Protein AF-A0A2G9MSZ3-F1 (afdb_monomer_lite)

Foldseek 3Di:
DDDDDDDPPDDDDDPVRVVVVVVVVLVVQLVVLVVQLVVLVVQCVDPVHPVVSSVVSNVVSVVSNVVSVVVVVVVVVVVVVD

Sequence (82 aa):
MFKKKKANEKLRLTTDEEFQIFKLVIDKYLWIGTASLVYGVYLLLNPNVDAGYGLLVTLIGALILLMFTAVMFREFDFNKRR

Structure (mmCIF, N/CA/C/O backbone):
data_AF-A0A2G9MSZ3-F1
#
_entry.id   AF-A0A2G9MSZ3-F1
#
loop_
_atom_site.group_PDB
_atom_site.id
_atom_site.type_symbol
_atom_site.label_atom_id
_atom_site.label_alt_id
_atom_site.label_comp_id
_atom_site.label_asym_id
_atom_site.label_entity_id
_atom_site.label_seq_id
_atom_site.pdbx_PDB_ins_code
_atom_site.Cartn_x
_atom_site.Cartn_y
_atom_site.Cartn_z
_atom_site.occupancy
_atom_site.B_iso_or_equiv
_atom_site.auth_seq_id
_atom_site.auth_comp_id
_atom_site.auth_asym_id
_atom_site.auth_atom_id
_atom_site.pdbx_PDB_model_num
ATOM 1 N N . MET A 1 1 ? -40.907 30.603 21.526 1.00 52.44 1 MET A N 1
ATOM 2 C CA . MET A 1 1 ? -40.065 30.188 22.673 1.00 52.44 1 MET A CA 1
ATOM 3 C C . MET A 1 1 ? -39.029 29.181 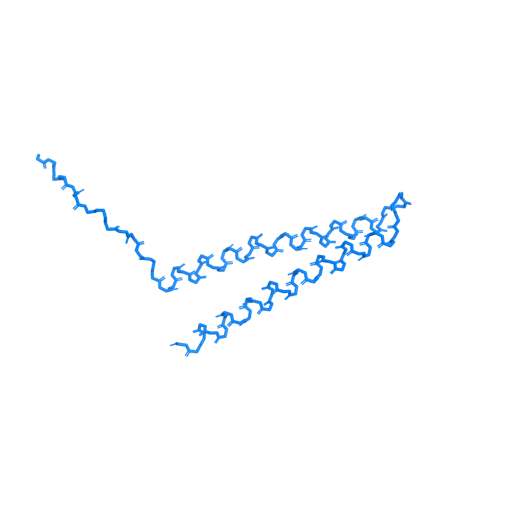22.172 1.00 52.44 1 MET A C 1
ATOM 5 O O . MET A 1 1 ? -39.333 28.002 22.067 1.00 52.44 1 MET A O 1
ATOM 9 N N . PHE A 1 2 ? -37.839 29.637 21.766 1.00 57.22 2 PHE A N 1
ATOM 10 C CA . PHE A 1 2 ? -36.783 28.754 21.251 1.00 57.22 2 PHE A CA 1
ATOM 11 C C . PHE A 1 2 ? -36.001 28.147 22.420 1.00 57.22 2 PHE A C 1
ATOM 13 O O . PHE A 1 2 ? -35.235 28.833 23.096 1.00 57.22 2 PHE A O 1
ATOM 20 N N . LYS A 1 3 ? -36.225 26.855 22.688 1.00 59.09 3 LYS A N 1
ATOM 21 C CA . LYS A 1 3 ? -35.455 26.090 23.676 1.00 59.09 3 LYS A CA 1
ATOM 22 C C . LYS A 1 3 ? -34.000 25.987 23.206 1.00 59.09 3 LYS A C 1
ATOM 24 O O . LYS A 1 3 ? -33.700 25.281 22.248 1.00 59.09 3 LYS A O 1
ATOM 29 N N . LYS A 1 4 ? -33.092 26.666 23.915 1.00 62.66 4 LYS A N 1
ATOM 30 C CA . LYS A 1 4 ? -31.643 26.429 23.847 1.00 62.66 4 LYS A CA 1
ATOM 31 C C . LYS A 1 4 ? -31.364 24.950 24.147 1.00 62.66 4 LYS A C 1
ATOM 33 O O . LYS A 1 4 ? -31.521 24.527 25.291 1.00 62.66 4 LYS A O 1
ATOM 38 N N . LYS A 1 5 ? -30.910 24.176 23.157 1.00 54.75 5 LYS A N 1
ATOM 39 C CA . LYS A 1 5 ? -30.260 22.882 23.414 1.00 54.75 5 LYS A CA 1
ATOM 40 C C . LYS A 1 5 ? -28.824 23.152 23.863 1.00 54.75 5 LYS A C 1
ATOM 42 O O . LYS A 1 5 ? -27.951 23.454 23.058 1.00 54.75 5 LYS A O 1
ATOM 47 N N . LYS A 1 6 ? -28.608 23.081 25.175 1.00 71.31 6 LYS A N 1
ATOM 48 C CA . LYS A 1 6 ? -27.293 22.892 25.790 1.00 71.31 6 LYS A CA 1
ATOM 49 C C . LYS A 1 6 ? -27.093 21.384 25.946 1.00 71.31 6 LYS A C 1
ATOM 51 O O . LYS A 1 6 ? -27.821 20.780 26.722 1.00 71.31 6 LYS A O 1
ATOM 56 N N . ALA A 1 7 ? -26.125 20.817 25.237 1.00 59.06 7 ALA A N 1
ATOM 57 C CA . ALA A 1 7 ? -25.354 19.656 25.680 1.00 59.06 7 ALA A CA 1
ATOM 58 C C . ALA A 1 7 ? -24.156 19.519 24.738 1.00 59.06 7 ALA A C 1
ATOM 60 O O . ALA A 1 7 ? -24.291 19.118 23.588 1.00 59.06 7 ALA A O 1
ATOM 61 N N . ASN A 1 8 ? -22.986 19.915 25.231 1.00 61.50 8 ASN A N 1
ATOM 62 C CA . ASN A 1 8 ? -21.698 19.625 24.615 1.00 61.50 8 ASN A CA 1
ATOM 63 C C . ASN A 1 8 ? -21.310 18.184 25.001 1.00 61.50 8 ASN A C 1
ATOM 65 O O . ASN A 1 8 ? -20.322 17.954 25.693 1.00 61.50 8 ASN A O 1
ATOM 69 N N . GLU A 1 9 ? -22.183 17.229 24.679 1.00 63.75 9 GLU A N 1
ATOM 70 C CA . GLU A 1 9 ? -21.902 15.807 24.838 1.00 63.75 9 GLU A CA 1
ATOM 71 C C . GLU A 1 9 ? -21.046 15.400 23.646 1.00 63.75 9 GLU A C 1
ATOM 73 O O . GLU A 1 9 ? -21.470 15.504 22.494 1.00 63.75 9 GLU A O 1
ATOM 78 N N . LYS A 1 10 ? -19.801 14.999 23.914 1.00 69.44 10 LYS A N 1
ATOM 79 C CA . LYS A 1 10 ? -18.933 14.443 22.878 1.00 69.44 10 LYS A CA 1
ATOM 80 C C . LYS A 1 10 ? -19.636 13.207 22.325 1.00 69.44 10 LYS A C 1
ATOM 82 O O . LYS A 1 10 ? -19.802 12.235 23.060 1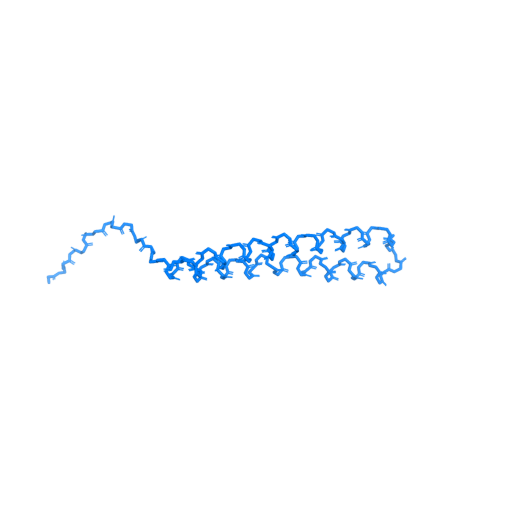.00 69.44 10 LYS A O 1
ATOM 87 N N . LEU A 1 11 ? -20.052 13.262 21.060 1.00 73.12 11 LEU A N 1
ATOM 88 C CA . LEU A 1 11 ? -20.603 12.110 20.354 1.00 73.12 11 LEU A CA 1
ATOM 89 C C . LEU A 1 11 ? -19.577 10.974 20.445 1.00 73.12 11 LEU A C 1
ATOM 91 O O . LEU A 1 11 ? -18.437 11.126 20.004 1.00 73.12 11 LEU A O 1
ATOM 95 N N . ARG A 1 12 ? -19.964 9.877 21.098 1.00 76.94 12 ARG A N 1
ATOM 96 C CA . ARG A 1 12 ? -19.200 8.630 21.118 1.00 76.94 12 ARG A CA 1
ATOM 97 C C . ARG A 1 12 ? -19.775 7.740 20.036 1.00 76.94 12 ARG A C 1
ATOM 99 O O . ARG A 1 12 ? -20.986 7.542 20.003 1.00 76.94 12 ARG A O 1
ATOM 106 N N . LEU A 1 13 ? -18.905 7.260 19.160 1.00 78.31 13 LEU A N 1
ATOM 107 C CA . LEU A 1 13 ? -19.289 6.326 18.116 1.00 78.31 13 LEU A CA 1
ATOM 108 C C . LEU A 1 13 ? -19.609 4.974 18.753 1.00 78.31 13 LEU A C 1
ATOM 110 O O . LEU A 1 13 ? -19.000 4.569 19.746 1.00 78.31 13 LEU A O 1
ATOM 114 N N . THR A 1 14 ? -20.599 4.300 18.192 1.00 84.75 14 THR A N 1
ATOM 115 C CA . THR A 1 14 ? -20.857 2.891 18.481 1.00 84.75 14 THR A CA 1
ATOM 116 C C . THR A 1 14 ? -19.746 2.030 17.876 1.00 84.75 14 THR A C 1
ATOM 118 O O . THR A 1 14 ? -19.096 2.429 16.910 1.00 84.75 14 THR A O 1
ATOM 121 N N . THR A 1 15 ? -19.521 0.830 18.417 1.00 81.31 15 THR A N 1
ATOM 122 C CA . THR A 1 15 ? -18.478 -0.087 17.915 1.00 81.31 15 THR A CA 1
ATOM 123 C C . THR A 1 15 ? -18.651 -0.412 16.425 1.00 81.31 15 THR A C 1
ATOM 125 O O . THR A 1 15 ? -17.665 -0.520 15.698 1.00 81.31 15 THR A O 1
ATOM 128 N N . ASP A 1 16 ? -19.893 -0.478 15.941 1.00 84.31 16 ASP A N 1
ATOM 129 C CA . ASP A 1 16 ? -20.188 -0.694 14.522 1.00 84.31 16 ASP A CA 1
ATOM 130 C C . ASP A 1 16 ? -19.780 0.503 13.651 1.00 84.31 16 ASP A C 1
ATOM 132 O O . ASP A 1 16 ? -19.233 0.327 12.559 1.00 84.31 16 ASP A O 1
ATOM 136 N N . GLU A 1 17 ? -20.004 1.729 14.129 1.00 85.69 17 GLU A N 1
ATOM 137 C CA . GLU A 1 17 ? -19.577 2.945 13.432 1.00 85.69 17 GLU A CA 1
ATOM 138 C C . GLU A 1 17 ? -18.047 3.075 13.416 1.00 85.69 17 GLU A C 1
ATOM 140 O O . GLU A 1 17 ? -17.470 3.432 12.386 1.00 85.69 17 GLU A O 1
ATOM 145 N N . GLU A 1 18 ? -17.371 2.732 14.517 1.00 85.31 18 GLU A N 1
ATOM 146 C CA . GLU A 1 18 ? -15.904 2.698 14.587 1.00 85.31 18 GLU A CA 1
ATOM 147 C C . GLU A 1 18 ? -15.320 1.717 13.560 1.00 85.31 18 GLU A C 1
ATOM 149 O O . GLU A 1 18 ? -14.385 2.063 12.832 1.00 85.31 18 GLU A O 1
ATOM 154 N N . PHE A 1 19 ? -15.916 0.529 13.427 1.00 84.88 19 PHE A N 1
ATOM 155 C CA . PHE A 1 19 ? -15.489 -0.473 12.451 1.00 84.88 19 PHE A CA 1
ATOM 156 C C . PHE A 1 19 ? -15.705 -0.016 11.000 1.00 84.88 19 PHE A C 1
ATOM 158 O O . PHE A 1 19 ? -14.834 -0.202 10.144 1.00 84.88 19 PHE A O 1
ATOM 165 N N . GLN A 1 20 ? -16.842 0.621 10.703 1.00 87.44 20 GLN A N 1
ATOM 166 C CA . GLN A 1 20 ? -17.107 1.166 9.368 1.00 87.44 20 GLN A CA 1
ATOM 167 C C . GLN A 1 20 ? -16.101 2.254 8.988 1.00 87.44 20 GLN A C 1
ATOM 169 O O . GLN A 1 20 ? -15.584 2.255 7.867 1.00 87.44 20 GLN A O 1
ATOM 174 N N . ILE A 1 21 ? -15.783 3.150 9.925 1.00 89.12 21 ILE A N 1
ATOM 175 C CA . ILE A 1 21 ? -14.775 4.189 9.711 1.00 89.12 21 ILE A CA 1
ATOM 176 C C . ILE A 1 21 ? -13.402 3.552 9.510 1.00 89.12 21 ILE A C 1
ATOM 178 O O . ILE A 1 21 ? -12.712 3.907 8.558 1.00 89.12 21 ILE A O 1
ATOM 182 N N . PHE A 1 22 ? -13.017 2.579 10.336 1.00 87.38 22 PHE A N 1
ATOM 183 C CA . PHE A 1 22 ? -11.753 1.862 10.177 1.00 87.38 22 PHE A CA 1
ATOM 184 C C . PHE A 1 22 ? -11.625 1.214 8.793 1.00 87.38 22 PHE A C 1
ATOM 186 O O . PHE A 1 22 ? -10.600 1.372 8.130 1.00 87.38 22 PHE A O 1
ATOM 193 N N . LYS A 1 23 ? -12.686 0.567 8.298 1.00 85.94 23 LYS A N 1
ATOM 194 C CA . LYS A 1 23 ? -12.713 -0.016 6.950 1.00 85.94 23 LYS A CA 1
ATOM 195 C C . LYS A 1 23 ? -12.531 1.042 5.857 1.00 85.94 23 LYS A C 1
ATOM 197 O O . LYS A 1 23 ? -11.738 0.837 4.942 1.00 85.94 23 LYS A O 1
ATOM 202 N N . LEU A 1 24 ? -13.227 2.176 5.964 1.00 90.81 24 LEU A N 1
ATOM 203 C CA . LEU A 1 24 ? -13.100 3.302 5.026 1.00 90.81 24 LEU A CA 1
ATOM 204 C C . LEU A 1 24 ? -11.699 3.921 5.042 1.00 90.81 24 LEU A C 1
ATOM 206 O O . LEU A 1 24 ? -11.189 4.364 4.015 1.00 90.81 24 LEU A O 1
ATOM 210 N N . VAL A 1 25 ? -11.084 3.981 6.217 1.00 89.88 25 VAL A N 1
ATOM 211 C CA . VAL A 1 25 ? -9.737 4.509 6.404 1.00 89.88 25 VAL A CA 1
ATOM 212 C C . VAL A 1 25 ? -8.706 3.558 5.794 1.00 89.88 25 VAL A C 1
ATOM 214 O O . VAL A 1 25 ? -7.861 4.006 5.020 1.00 89.88 25 VAL A O 1
ATOM 217 N N . ILE A 1 26 ? -8.813 2.252 6.063 1.00 89.31 26 ILE A N 1
ATOM 218 C CA . ILE A 1 26 ? -7.954 1.240 5.438 1.00 89.31 26 ILE A CA 1
ATOM 219 C C . ILE A 1 26 ? -8.064 1.284 3.921 1.00 89.31 26 ILE A C 1
ATOM 221 O O . ILE A 1 26 ? -7.029 1.253 3.267 1.00 89.31 26 ILE A O 1
ATOM 225 N N . ASP A 1 27 ? -9.269 1.396 3.361 1.00 89.94 27 ASP A N 1
ATOM 226 C CA . ASP A 1 27 ? -9.459 1.470 1.910 1.00 89.94 27 ASP A CA 1
ATOM 227 C C . ASP A 1 27 ? -8.640 2.622 1.304 1.00 89.94 27 ASP A C 1
ATOM 229 O O . ASP A 1 27 ? -7.799 2.410 0.430 1.00 89.94 27 ASP A O 1
ATOM 233 N N . LYS A 1 28 ? -8.748 3.829 1.872 1.00 89.00 28 LYS A N 1
ATOM 234 C CA . LYS A 1 28 ? -7.965 4.997 1.431 1.00 89.00 28 LYS A CA 1
ATOM 235 C C . LYS A 1 28 ? -6.452 4.794 1.547 1.00 89.00 28 LYS A C 1
ATOM 237 O O . LYS A 1 28 ? -5.712 5.271 0.690 1.00 89.00 28 LYS A O 1
ATOM 242 N N . TYR A 1 29 ? -5.979 4.098 2.580 1.00 88.81 29 TYR A N 1
ATOM 243 C CA . TYR A 1 29 ? -4.555 3.783 2.724 1.00 88.81 29 TYR A CA 1
ATOM 244 C C . TYR A 1 29 ? -4.090 2.678 1.766 1.00 88.81 29 TYR A C 1
ATOM 246 O O . TYR A 1 29 ? -2.969 2.741 1.259 1.00 88.81 29 TYR A O 1
ATOM 254 N N . LEU A 1 30 ? -4.950 1.708 1.447 1.00 90.44 30 LEU A N 1
ATOM 255 C CA . LEU A 1 30 ? -4.667 0.645 0.482 1.00 90.44 30 LEU A CA 1
ATOM 256 C C . LEU A 1 30 ? -4.428 1.220 -0.924 1.00 90.44 30 LEU A C 1
ATOM 258 O O . LEU A 1 30 ? -3.540 0.772 -1.655 1.00 90.44 30 LEU A O 1
ATOM 262 N N . TRP A 1 31 ? -5.165 2.274 -1.278 1.00 90.69 31 TRP A N 1
ATOM 263 C CA . TRP A 1 31 ? -4.967 3.013 -2.525 1.00 90.69 31 TRP A CA 1
ATOM 264 C C . TRP A 1 31 ? -3.559 3.604 -2.662 1.00 90.69 31 TRP A C 1
ATOM 266 O O . TRP A 1 31 ? -3.030 3.635 -3.770 1.00 90.69 31 TRP A O 1
ATOM 276 N N . ILE A 1 32 ? -2.9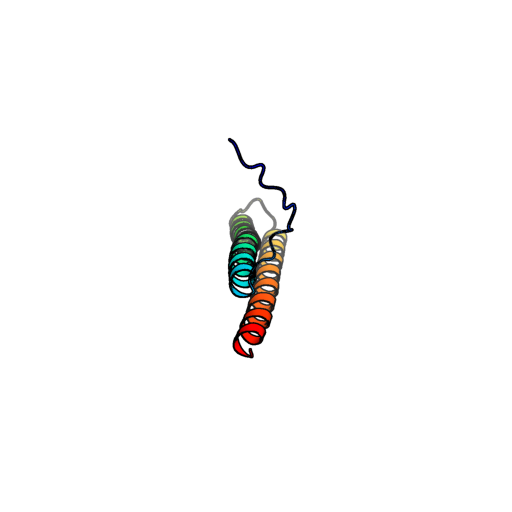06 4.004 -1.565 1.00 91.56 32 ILE A N 1
ATOM 277 C CA . ILE A 1 32 ? -1.536 4.544 -1.601 1.00 91.56 32 ILE A CA 1
ATOM 278 C C . ILE A 1 32 ? -0.533 3.452 -1.986 1.00 91.56 32 ILE A C 1
ATOM 280 O O . ILE A 1 32 ? 0.298 3.656 -2.871 1.00 91.56 32 ILE A O 1
ATOM 284 N N . GLY A 1 33 ? -0.632 2.272 -1.366 1.00 91.06 33 GLY A N 1
ATOM 285 C CA . GLY A 1 33 ? 0.218 1.132 -1.722 1.00 91.06 33 GLY A CA 1
ATOM 286 C C . GLY A 1 33 ? -0.008 0.678 -3.168 1.00 91.06 33 GLY A C 1
ATOM 287 O O . GLY A 1 33 ? 0.943 0.400 -3.897 1.00 91.06 33 GLY A O 1
ATOM 288 N N . THR A 1 34 ? -1.266 0.699 -3.614 1.00 93.88 34 THR A N 1
ATOM 289 C CA . THR A 1 34 ? -1.647 0.357 -4.992 1.00 93.88 34 THR A CA 1
ATOM 290 C C . THR A 1 34 ? -1.083 1.362 -5.995 1.00 93.88 34 THR A C 1
ATOM 292 O O . THR A 1 34 ? -0.477 0.967 -6.989 1.00 93.88 34 THR A O 1
ATOM 295 N N . ALA A 1 35 ? -1.204 2.661 -5.716 1.00 95.50 35 ALA A N 1
ATOM 296 C CA . ALA A 1 35 ? -0.632 3.715 -6.548 1.00 95.50 35 ALA A CA 1
ATOM 297 C C . ALA A 1 35 ? 0.897 3.596 -6.636 1.00 95.50 35 ALA A C 1
ATOM 299 O O . ALA A 1 35 ? 1.460 3.718 -7.722 1.00 95.50 35 ALA A O 1
ATOM 300 N N . SER A 1 36 ? 1.564 3.283 -5.520 1.00 94.44 36 SER A N 1
ATOM 301 C CA . SER A 1 36 ? 3.011 3.041 -5.499 1.00 94.44 36 SER A CA 1
ATOM 302 C C . SER A 1 36 ? 3.416 1.844 -6.360 1.00 94.44 36 SER A C 1
ATOM 304 O O . SER A 1 36 ? 4.435 1.910 -7.042 1.00 94.44 36 SER A O 1
ATOM 306 N N . LEU A 1 37 ? 2.632 0.760 -6.358 1.00 94.88 37 LEU A N 1
ATOM 307 C CA . LEU A 1 37 ? 2.880 -0.399 -7.218 1.00 94.88 37 LEU A CA 1
ATOM 308 C C . LEU A 1 37 ? 2.729 -0.061 -8.697 1.00 94.88 37 LEU A C 1
ATOM 310 O O . LEU A 1 37 ? 3.619 -0.364 -9.487 1.00 94.88 37 LEU A O 1
ATOM 314 N N . VAL A 1 38 ? 1.623 0.588 -9.066 1.00 95.88 38 VAL A N 1
ATOM 315 C CA . VAL A 1 38 ? 1.376 1.013 -10.450 1.00 95.88 38 VAL A CA 1
ATOM 316 C C . VAL A 1 38 ? 2.495 1.939 -10.927 1.00 95.88 38 VAL A C 1
ATOM 318 O O . VAL A 1 38 ? 3.003 1.774 -12.034 1.00 95.88 38 VAL A O 1
ATOM 321 N N . TYR A 1 39 ? 2.933 2.867 -10.076 1.00 95.31 39 TYR A N 1
ATOM 322 C CA . TYR A 1 39 ? 4.041 3.762 -10.383 1.00 95.31 39 TYR A CA 1
ATOM 323 C C . TYR A 1 39 ? 5.383 3.025 -10.511 1.00 95.31 39 TYR A C 1
ATOM 325 O O . TYR A 1 39 ? 6.133 3.283 -11.448 1.00 95.31 39 TYR A O 1
ATOM 333 N N . GLY A 1 40 ? 5.675 2.067 -9.628 1.00 93.88 40 GLY A N 1
ATOM 334 C CA . GLY A 1 40 ? 6.876 1.233 -9.718 1.00 93.88 40 GLY A CA 1
ATOM 335 C C . GLY A 1 40 ? 6.940 0.428 -11.020 1.00 93.88 40 GLY A C 1
ATOM 336 O O . GLY A 1 40 ? 7.969 0.422 -11.696 1.00 93.88 40 GLY A O 1
ATOM 337 N N . VAL A 1 41 ? 5.816 -0.165 -11.432 1.00 94.50 41 VAL A N 1
ATOM 338 C CA . VAL A 1 41 ? 5.703 -0.867 -12.721 1.00 94.50 41 VAL A CA 1
ATOM 339 C C . VAL A 1 41 ? 5.868 0.104 -13.890 1.00 94.50 41 VAL A C 1
ATOM 341 O O . VAL A 1 41 ? 6.579 -0.200 -14.843 1.00 94.50 41 VAL A O 1
ATOM 344 N N . TYR A 1 42 ? 5.276 1.296 -13.815 1.00 95.50 42 TYR A N 1
ATOM 345 C CA . TYR A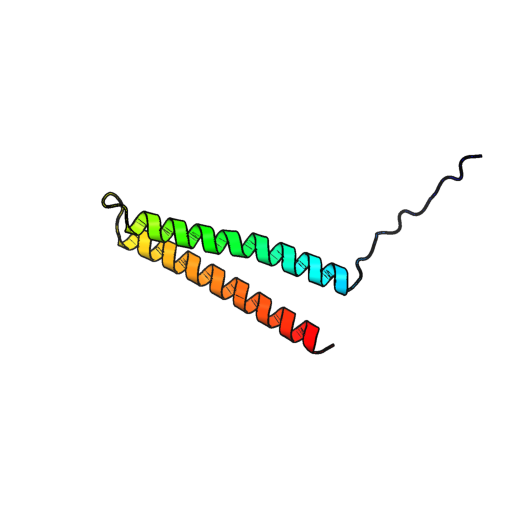 1 42 ? 5.470 2.331 -14.831 1.00 95.50 42 TYR A CA 1
ATOM 346 C C . TYR A 1 42 ? 6.945 2.748 -14.974 1.00 95.50 42 TYR A C 1
ATOM 348 O O . TYR A 1 42 ? 7.419 2.951 -16.093 1.00 95.50 42 TYR A O 1
ATOM 356 N N . LEU A 1 43 ? 7.695 2.836 -13.871 1.00 94.12 43 LEU A N 1
ATOM 357 C CA . LEU A 1 43 ? 9.136 3.106 -13.906 1.00 94.12 43 LEU A CA 1
ATOM 358 C C . LEU A 1 43 ? 9.922 1.964 -14.562 1.00 94.12 43 LEU A C 1
ATOM 360 O O . LEU A 1 43 ? 10.840 2.239 -15.324 1.00 94.12 43 LEU A O 1
ATOM 364 N N . LEU A 1 44 ? 9.539 0.704 -14.329 1.00 93.25 44 LEU A N 1
ATOM 365 C CA . LEU A 1 44 ? 10.168 -0.459 -14.973 1.00 93.25 44 LEU A CA 1
ATOM 366 C C . LEU A 1 44 ? 9.958 -0.497 -16.492 1.00 93.25 44 LEU A C 1
ATOM 368 O O . LEU A 1 44 ? 10.808 -1.004 -17.218 1.00 93.25 44 LEU A O 1
ATOM 372 N N . LEU A 1 45 ? 8.832 0.030 -16.974 1.00 92.94 45 LEU A N 1
ATOM 373 C CA . LEU A 1 45 ? 8.528 0.114 -18.404 1.00 92.94 45 LEU A CA 1
ATOM 374 C C . LEU A 1 45 ? 9.205 1.312 -19.091 1.00 92.94 45 LEU A C 1
ATOM 376 O O . LEU A 1 45 ? 9.201 1.387 -20.319 1.00 92.94 45 LEU A O 1
ATOM 380 N N . ASN A 1 46 ? 9.777 2.251 -18.329 1.00 93.19 46 ASN A N 1
ATOM 381 C CA . ASN A 1 46 ? 10.460 3.417 -18.877 1.00 93.19 46 ASN A CA 1
ATOM 382 C C . ASN A 1 46 ? 11.944 3.119 -19.140 1.00 93.19 46 ASN A C 1
ATOM 384 O O . ASN A 1 46 ? 12.710 2.990 -18.188 1.00 93.19 46 ASN A O 1
ATOM 388 N N . PRO A 1 47 ? 12.406 3.124 -20.405 1.00 87.69 47 PRO A N 1
ATOM 389 C CA . PRO A 1 47 ? 13.798 2.802 -20.740 1.00 87.69 47 PRO A CA 1
ATOM 390 C C . PRO A 1 47 ? 14.810 3.857 -20.263 1.00 87.69 47 PRO A C 1
ATOM 392 O O . PRO A 1 47 ? 16.008 3.601 -20.252 1.00 87.69 47 PRO A O 1
ATOM 395 N N . ASN A 1 48 ? 14.336 5.044 -19.873 1.00 89.56 48 ASN A N 1
ATOM 396 C CA . ASN A 1 48 ? 15.169 6.137 -19.365 1.00 89.56 48 ASN A CA 1
ATOM 397 C C . ASN A 1 48 ? 15.455 6.031 -17.857 1.00 89.56 48 ASN A C 1
ATOM 399 O O . ASN A 1 48 ? 16.191 6.855 -17.318 1.00 89.56 48 ASN A O 1
ATOM 403 N N . VAL A 1 49 ? 14.833 5.075 -17.165 1.00 88.12 49 VAL A N 1
ATOM 404 C CA . VAL A 1 49 ? 14.958 4.885 -15.719 1.00 88.12 49 VAL A CA 1
ATOM 405 C C . VAL A 1 49 ? 15.711 3.587 -15.461 1.00 88.12 49 VAL A C 1
ATOM 407 O O . VAL A 1 49 ? 15.500 2.589 -16.145 1.00 88.12 49 VAL A O 1
ATOM 410 N N . ASP A 1 50 ? 16.590 3.592 -14.460 1.00 92.19 50 ASP A N 1
ATOM 411 C CA . ASP A 1 50 ? 17.262 2.373 -14.020 1.00 92.19 50 ASP A CA 1
ATOM 412 C C . ASP A 1 50 ? 16.228 1.333 -13.557 1.00 92.19 50 ASP A C 1
ATOM 414 O O . ASP A 1 50 ? 15.422 1.581 -12.651 1.00 92.19 50 ASP A O 1
ATOM 418 N N . ALA A 1 51 ? 16.273 0.148 -14.166 1.00 88.81 51 ALA A N 1
ATOM 419 C CA . ALA A 1 51 ? 15.407 -0.969 -13.820 1.00 88.81 51 ALA A CA 1
ATOM 420 C C . ALA A 1 51 ? 15.525 -1.338 -12.332 1.00 88.81 51 ALA A C 1
ATOM 422 O O . ALA A 1 51 ? 14.525 -1.700 -11.712 1.00 88.81 51 ALA A O 1
ATOM 423 N N . GLY A 1 52 ? 16.711 -1.183 -11.727 1.00 91.62 52 GLY A N 1
ATOM 424 C CA . GLY A 1 52 ? 16.912 -1.421 -10.296 1.00 91.62 52 GLY A CA 1
ATOM 425 C C . GLY A 1 52 ? 16.060 -0.499 -9.418 1.00 91.62 52 GLY A C 1
ATOM 426 O O . GLY A 1 52 ? 15.450 -0.946 -8.444 1.00 91.62 52 GLY A O 1
ATOM 427 N N . TYR A 1 53 ? 15.942 0.773 -9.803 1.00 90.62 53 TYR A N 1
ATOM 428 C CA . TYR A 1 53 ? 15.119 1.748 -9.093 1.00 90.62 53 TYR A CA 1
ATOM 429 C C . TYR A 1 53 ? 13.623 1.414 -9.194 1.00 90.62 53 TYR A C 1
ATOM 431 O O . TYR A 1 53 ? 12.925 1.397 -8.179 1.00 90.62 53 TYR A O 1
ATOM 439 N N . GLY A 1 54 ? 13.133 1.067 -10.390 1.00 90.75 54 GLY A N 1
ATOM 440 C CA . GLY A 1 54 ? 11.737 0.655 -10.582 1.00 90.75 54 GLY A CA 1
ATOM 441 C C . GLY A 1 54 ? 11.367 -0.600 -9.779 1.00 90.75 54 GLY A C 1
ATOM 442 O O . GLY A 1 54 ? 10.285 -0.678 -9.188 1.00 90.75 54 GLY A O 1
ATOM 443 N N . LEU A 1 55 ? 12.291 -1.559 -9.681 1.00 93.75 55 LEU A N 1
ATOM 444 C CA . LEU A 1 55 ? 12.095 -2.806 -8.938 1.00 93.75 55 LEU A CA 1
ATOM 445 C C . LEU A 1 55 ? 12.022 -2.550 -7.426 1.00 93.75 55 LEU A C 1
ATOM 447 O O . LEU A 1 55 ? 11.144 -3.093 -6.755 1.00 93.75 55 LEU A O 1
ATOM 451 N N . LEU A 1 56 ? 12.871 -1.660 -6.899 1.00 94.31 56 LEU A N 1
ATOM 452 C CA . LEU A 1 56 ? 12.825 -1.233 -5.496 1.00 94.31 56 LEU A CA 1
ATOM 453 C C . LEU A 1 56 ? 11.512 -0.527 -5.147 1.00 94.31 56 LEU A C 1
ATOM 455 O O . LEU A 1 56 ? 10.879 -0.876 -4.152 1.00 94.31 56 LEU A O 1
ATOM 459 N N . VAL A 1 57 ? 11.070 0.427 -5.972 1.00 92.50 57 VAL A N 1
ATOM 460 C CA . VAL A 1 57 ? 9.802 1.147 -5.752 1.00 92.50 57 VAL A CA 1
ATOM 461 C C . VAL A 1 57 ? 8.614 0.180 -5.771 1.00 92.50 57 VAL A C 1
ATOM 463 O O . VAL A 1 57 ? 7.722 0.269 -4.925 1.00 92.50 57 VAL A O 1
ATOM 466 N N . THR A 1 58 ? 8.631 -0.795 -6.683 1.00 94.00 58 THR A N 1
ATOM 467 C CA . THR A 1 58 ? 7.604 -1.843 -6.765 1.00 94.00 58 THR A CA 1
ATOM 468 C C . THR A 1 58 ? 7.616 -2.738 -5.522 1.00 94.00 58 THR A C 1
ATOM 470 O O . THR A 1 58 ? 6.568 -2.984 -4.928 1.00 94.00 58 THR A O 1
ATOM 473 N N . LEU A 1 59 ? 8.791 -3.185 -5.069 1.00 95.50 59 LEU A N 1
ATOM 474 C CA . LEU A 1 59 ? 8.931 -3.999 -3.856 1.00 95.50 59 LEU A CA 1
ATOM 475 C C . LEU A 1 59 ? 8.439 -3.270 -2.604 1.00 95.50 59 LEU A C 1
ATOM 477 O O . LEU A 1 59 ? 7.733 -3.861 -1.789 1.00 95.50 59 LEU A O 1
ATOM 481 N N . ILE A 1 60 ? 8.768 -1.985 -2.463 1.00 94.44 60 ILE A N 1
ATOM 482 C CA . ILE A 1 60 ? 8.303 -1.161 -1.342 1.00 94.44 60 ILE A CA 1
ATOM 483 C C . ILE A 1 60 ? 6.776 -1.027 -1.382 1.00 94.44 60 ILE A C 1
ATOM 485 O O . ILE A 1 60 ? 6.120 -1.232 -0.360 1.00 94.44 60 ILE A O 1
ATOM 489 N N . GLY A 1 61 ? 6.195 -0.757 -2.556 1.00 92.75 61 GLY A N 1
ATOM 490 C CA . GLY A 1 61 ? 4.741 -0.701 -2.730 1.00 92.75 61 GLY A CA 1
ATOM 491 C C . GLY A 1 61 ? 4.051 -2.018 -2.356 1.00 92.75 61 GLY A C 1
ATOM 492 O O . GLY A 1 61 ? 3.062 -2.015 -1.620 1.00 92.75 61 GLY A O 1
ATOM 493 N N . ALA A 1 62 ? 4.613 -3.152 -2.790 1.00 94.69 62 ALA A N 1
ATOM 494 C CA . ALA A 1 62 ? 4.122 -4.482 -2.432 1.00 94.69 62 ALA A CA 1
ATOM 495 C C . ALA A 1 62 ? 4.178 -4.724 -0.916 1.00 94.69 62 ALA A C 1
ATOM 497 O O . ALA A 1 62 ? 3.216 -5.222 -0.329 1.00 94.69 62 ALA A O 1
ATOM 498 N N . LEU A 1 63 ? 5.285 -4.346 -0.273 1.00 95.81 63 LEU A N 1
ATOM 499 C CA . LEU A 1 63 ? 5.491 -4.536 1.161 1.00 95.81 63 LEU A CA 1
ATOM 500 C C . LEU A 1 63 ? 4.507 -3.700 1.992 1.00 95.81 63 LEU A C 1
ATOM 502 O O . LEU A 1 63 ? 3.935 -4.205 2.957 1.00 95.81 63 LEU A O 1
ATOM 506 N N . ILE A 1 64 ? 4.243 -2.459 1.576 1.00 92.44 64 ILE A N 1
ATOM 507 C CA . ILE A 1 64 ? 3.247 -1.579 2.201 1.00 92.44 64 ILE A CA 1
ATOM 508 C C . ILE A 1 64 ? 1.844 -2.195 2.119 1.00 92.44 64 ILE A C 1
ATOM 510 O O . ILE A 1 64 ? 1.142 -2.259 3.131 1.00 92.44 64 ILE A O 1
ATOM 514 N N . LEU A 1 65 ? 1.437 -2.697 0.947 1.00 92.19 65 LEU A N 1
ATOM 515 C CA . LEU A 1 65 ? 0.141 -3.367 0.791 1.00 92.19 65 LEU A CA 1
ATOM 516 C C . LEU A 1 65 ? 0.021 -4.610 1.668 1.00 92.19 65 LEU A C 1
ATOM 518 O O . LEU A 1 65 ? -1.016 -4.816 2.302 1.00 92.19 65 LEU A O 1
ATOM 522 N N . LEU A 1 66 ? 1.079 -5.418 1.736 1.00 93.19 66 LEU A N 1
ATOM 523 C CA . LEU A 1 66 ? 1.122 -6.601 2.590 1.00 93.19 66 LEU A CA 1
ATOM 524 C C . LEU A 1 66 ? 0.966 -6.234 4.068 1.00 93.19 66 LEU A C 1
ATOM 526 O O . LEU A 1 66 ? 0.169 -6.859 4.767 1.00 93.19 66 LEU A O 1
ATOM 530 N N . MET A 1 67 ? 1.662 -5.192 4.536 1.00 92.38 67 MET A N 1
ATOM 531 C CA . MET A 1 67 ? 1.527 -4.709 5.911 1.00 92.38 67 MET A CA 1
ATOM 532 C C . MET A 1 67 ? 0.100 -4.237 6.215 1.00 92.38 67 MET A C 1
ATOM 534 O O . MET A 1 67 ? -0.474 -4.666 7.216 1.00 92.38 67 MET A O 1
ATOM 538 N N . PHE A 1 68 ? -0.507 -3.411 5.355 1.00 89.38 68 PHE A N 1
ATOM 539 C C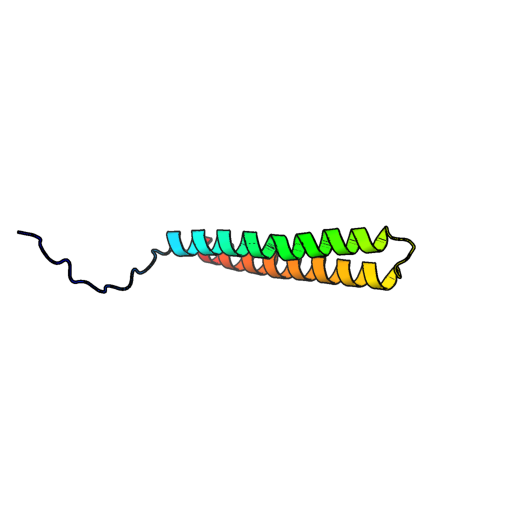A . PHE A 1 68 ? -1.882 -2.938 5.570 1.00 89.38 68 PHE A CA 1
ATOM 540 C C . PHE A 1 68 ? -2.912 -4.069 5.515 1.00 89.38 68 PHE A C 1
ATOM 542 O O . PHE A 1 68 ? -3.836 -4.109 6.328 1.00 89.38 68 PHE A O 1
ATOM 549 N N . THR A 1 69 ? -2.723 -5.031 4.615 1.00 88.44 69 THR A N 1
ATOM 550 C CA . THR A 1 69 ? -3.582 -6.216 4.523 1.00 88.44 69 THR A CA 1
ATOM 551 C C . THR A 1 69 ? -3.473 -7.078 5.783 1.00 88.44 69 THR A C 1
ATOM 553 O O . THR A 1 69 ? -4.484 -7.530 6.316 1.00 88.44 69 THR A O 1
ATOM 556 N N . ALA A 1 70 ? -2.265 -7.259 6.323 1.00 90.62 70 ALA A N 1
ATOM 557 C CA . ALA A 1 70 ? -2.060 -7.988 7.573 1.00 90.62 70 ALA A CA 1
ATOM 558 C C . ALA A 1 70 ? -2.724 -7.292 8.775 1.00 90.62 70 ALA A C 1
ATOM 560 O O . ALA A 1 70 ? -3.299 -7.963 9.633 1.00 90.62 70 ALA A O 1
ATOM 561 N N . VAL A 1 71 ? -2.682 -5.956 8.833 1.00 88.94 71 VAL A N 1
ATOM 562 C CA . VAL A 1 71 ? -3.407 -5.173 9.849 1.00 88.94 71 VAL A CA 1
ATOM 563 C C . VAL A 1 71 ? -4.918 -5.374 9.716 1.00 88.94 71 VAL A C 1
ATOM 565 O O . VAL A 1 71 ? -5.588 -5.592 10.723 1.00 88.94 71 VAL A O 1
ATOM 568 N N . MET A 1 72 ? -5.447 -5.382 8.488 1.00 87.19 72 MET A N 1
ATOM 569 C CA . MET A 1 72 ? -6.871 -5.615 8.232 1.00 87.19 72 MET A CA 1
ATOM 570 C C . MET A 1 72 ? -7.331 -6.981 8.752 1.00 87.19 72 MET A C 1
ATOM 572 O O . MET A 1 72 ? -8.314 -7.047 9.488 1.00 87.19 72 MET A O 1
ATOM 576 N N . PHE A 1 73 ? -6.597 -8.055 8.438 1.00 85.81 73 PHE A N 1
ATOM 577 C CA . PHE A 1 73 ? -6.942 -9.400 8.911 1.00 85.81 73 PHE A CA 1
ATOM 578 C C . PHE A 1 73 ? -6.939 -9.506 10.436 1.00 85.81 73 PHE A C 1
ATOM 580 O O . PHE A 1 73 ? -7.837 -10.123 11.004 1.00 85.81 73 PHE A O 1
ATOM 587 N N . ARG A 1 74 ? -5.970 -8.869 11.105 1.00 85.12 74 ARG A N 1
ATOM 588 C CA . ARG A 1 74 ? -5.907 -8.857 12.573 1.00 85.12 74 ARG A CA 1
ATOM 589 C C . ARG A 1 74 ? -7.142 -8.217 13.198 1.00 85.12 74 ARG A C 1
ATOM 591 O O . ARG A 1 74 ? -7.677 -8.771 14.154 1.00 85.12 74 ARG A O 1
ATOM 598 N N . GLU A 1 75 ? -7.604 -7.097 12.654 1.00 82.19 75 GLU A N 1
ATOM 599 C CA . GLU A 1 75 ? -8.768 -6.398 13.203 1.00 82.19 75 GLU A CA 1
ATOM 600 C C . GLU A 1 75 ? -10.086 -7.103 12.860 1.00 82.19 75 GLU A C 1
ATOM 602 O O . GLU A 1 75 ? -10.980 -7.205 13.699 1.00 82.19 75 GLU A O 1
ATOM 607 N N . PHE A 1 76 ? -10.201 -7.672 11.656 1.00 79.25 76 PHE A N 1
ATOM 608 C CA . PHE A 1 76 ? -11.364 -8.482 11.283 1.00 79.25 76 PHE A CA 1
ATOM 609 C C . PHE A 1 76 ? -11.518 -9.716 12.180 1.00 79.25 76 PHE A C 1
ATOM 611 O O . PHE A 1 76 ? -12.621 -10.005 12.649 1.00 79.25 76 PHE A O 1
ATOM 618 N N . ASP A 1 77 ? -10.420 -10.422 12.454 1.00 74.50 77 ASP A N 1
ATOM 619 C CA . ASP A 1 77 ? -10.420 -11.582 13.350 1.00 74.50 77 ASP A CA 1
ATOM 620 C C . ASP A 1 77 ? -10.698 -11.204 14.807 1.00 74.50 77 ASP A C 1
ATOM 622 O O . ASP A 1 77 ? -11.217 -12.024 15.570 1.00 74.50 77 ASP A O 1
ATOM 626 N N . PHE A 1 78 ? -10.338 -9.986 15.215 1.00 68.44 78 PHE A N 1
ATOM 627 C CA . PHE A 1 78 ? -10.663 -9.463 16.536 1.00 68.44 78 PHE A CA 1
ATOM 628 C C . PHE A 1 78 ? -12.156 -9.142 16.658 1.00 68.44 78 PHE A C 1
ATOM 630 O O . PHE A 1 78 ? -12.778 -9.535 17.644 1.00 68.44 78 PHE A O 1
ATOM 637 N N . ASN A 1 79 ? -12.751 -8.517 15.638 1.00 66.75 79 ASN A N 1
ATOM 638 C CA . ASN A 1 79 ? -14.183 -8.223 15.620 1.00 66.75 79 ASN A CA 1
ATOM 639 C C . ASN A 1 79 ? -15.039 -9.500 15.549 1.00 66.75 79 ASN A C 1
ATOM 641 O O . ASN A 1 79 ? -16.027 -9.613 16.257 1.00 66.75 79 ASN A O 1
ATOM 645 N N . LYS A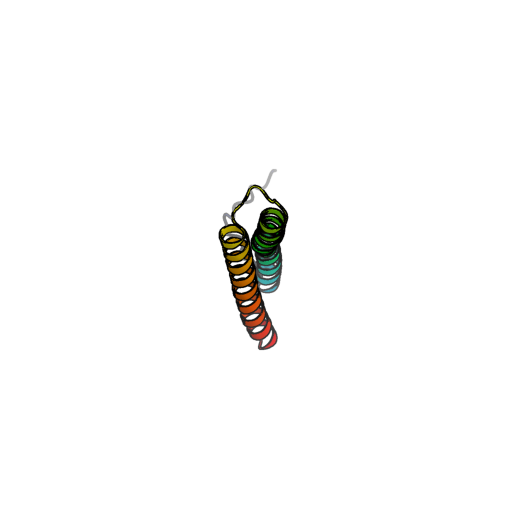 1 80 ? -14.626 -10.512 14.769 1.00 63.16 80 LYS A N 1
ATOM 646 C CA . LYS A 1 80 ? -15.341 -11.803 14.669 1.00 63.16 80 LYS A CA 1
ATOM 647 C C . LYS A 1 80 ? -15.373 -12.601 15.987 1.00 63.16 80 LYS A C 1
ATOM 649 O O . LYS A 1 80 ? -16.161 -13.534 16.113 1.00 63.16 80 LYS A O 1
ATOM 654 N N . ARG A 1 81 ? -14.481 -12.297 16.938 1.00 60.84 81 ARG A N 1
ATOM 655 C CA . ARG A 1 81 ? -14.381 -12.987 18.237 1.00 60.84 81 ARG A CA 1
ATOM 656 C C . ARG A 1 81 ? -15.191 -12.334 19.365 1.00 60.84 81 ARG A C 1
ATOM 658 O O . ARG A 1 81 ? -15.173 -12.877 20.470 1.00 60.84 81 ARG A O 1
ATOM 665 N N . ARG A 1 82 ? -15.877 -11.217 19.113 1.00 49.50 82 ARG A N 1
ATOM 666 C CA . ARG A 1 82 ? -16.902 -10.651 20.005 1.00 49.50 82 ARG A CA 1
ATOM 667 C C . ARG A 1 82 ? -18.293 -10.888 19.436 1.00 49.50 82 ARG A C 1
ATOM 669 O O . ARG A 1 82 ? -19.220 -10.947 20.269 1.00 49.50 82 ARG A O 1
#

Secondary structure (DSSP, 8-state):
----------PPPPHHHHHHHHHHHHHHHHHHHHHHHHHHHHHHH-TTS-HHHHHHHHHHHHHHHHHHHHHHHHHHHHHTT-

pLDDT: mean 84.41, std 12.15, range [49.5, 95.88]

Radius of gyration: 21.04 Å; chains: 1; bounding box: 57×43×46 Å